Protein AF-A0A3B4Z2F3-F1 (afdb_monomer)

Sequence (96 aa):
MIFCVVVYIVGLPQCFRPLPRFSGHVAVSCCREVSKSTINVPVNECFEQRKKRFSCRVHAFIFTNGTTSWCVDPEARWLQQRLQKLEKRGICCQIL

pLDDT: mean 77.63, std 18.21, range [34.47, 95.69]

Radius of gyration: 16.23 Å; Cα contacts (8 Å, |Δi|>4): 135; chains: 1; bounding box: 57×34×31 Å

Mean predicted aligned error: 10.07 Å

Secondary structure (DSSP, 8-state):
---------------EEEPPTT------PPPSS-B-S---S--SEEEEE---SSS--S-EEEEE-SS-EEEE-TT-TTHHHHHHHHHTTT-PEEE-

Solvent-accessible surface area (backbone atoms only — not comparable to full-atom values): 6101 Å² total; per-residue (Å²): 135,88,86,76,91,74,82,85,88,75,85,84,82,88,40,68,44,77,63,64,97,77,61,93,64,74,87,77,74,73,48,84,65,63,38,68,72,86,80,88,68,80,66,67,46,38,30,36,37,57,62,37,96,90,51,43,73,40,61,29,35,36,40,21,57,88,83,57,75,45,41,29,30,80,83,23,86,63,48,66,63,49,50,54,55,34,44,76,70,73,39,44,32,23,60,98

Foldseek 3Di:
DDDDDDDPPDDDDPQADADDPDDPQDPDAADPDADLDDDPDDFDAKAWEDADPPPNNATFIWTDPSPDIHTHHPPNPCVVVVQVVCVVVVHGYYYD

Structure (mmCIF, N/CA/C/O backbone):
data_AF-A0A3B4Z2F3-F1
#
_entry.id   AF-A0A3B4Z2F3-F1
#
loop_
_atom_site.group_PDB
_atom_site.id
_atom_site.type_symbol
_atom_site.label_atom_id
_atom_site.label_alt_id
_atom_site.label_comp_id
_atom_site.label_asym_id
_atom_site.label_entity_id
_atom_site.label_seq_id
_atom_site.pdbx_PDB_ins_code
_atom_site.Cartn_x
_atom_site.Cartn_y
_atom_site.Cartn_z
_atom_site.occupancy
_atom_site.B_iso_or_equiv
_atom_site.auth_seq_id
_atom_site.auth_comp_id
_atom_site.auth_asym_id
_atom_site.auth_atom_id
_atom_site.pdbx_PDB_model_num
ATOM 1 N N . MET A 1 1 ? -46.653 -15.706 -4.463 1.00 34.47 1 MET A N 1
ATOM 2 C CA . MET A 1 1 ? -45.758 -16.603 -5.227 1.00 34.47 1 MET A CA 1
ATOM 3 C C . MET A 1 1 ? -44.653 -15.721 -5.799 1.00 34.47 1 MET A C 1
ATOM 5 O O . MET A 1 1 ? -44.888 -15.047 -6.784 1.00 34.47 1 MET A O 1
ATOM 9 N N . ILE A 1 2 ? -43.631 -15.355 -5.020 1.00 48.12 2 ILE A N 1
ATOM 10 C CA . ILE A 1 2 ? -42.441 -16.159 -4.669 1.00 48.12 2 ILE A CA 1
ATOM 11 C C . ILE A 1 2 ? -41.739 -16.653 -5.932 1.00 48.12 2 ILE A C 1
ATOM 13 O O . ILE A 1 2 ? -42.110 -17.700 -6.433 1.00 48.12 2 ILE A O 1
ATOM 17 N N . PHE A 1 3 ? -40.742 -15.890 -6.384 1.00 39.78 3 PHE A N 1
ATOM 18 C CA . PHE A 1 3 ? -39.465 -16.364 -6.933 1.00 39.78 3 PHE A CA 1
ATOM 19 C C . PHE A 1 3 ? -38.455 -15.242 -6.650 1.00 39.78 3 PHE A C 1
ATOM 21 O O . PHE A 1 3 ? -38.434 -14.212 -7.308 1.00 39.78 3 PHE A O 1
ATOM 28 N N . CYS A 1 4 ? -37.877 -15.248 -5.452 1.00 39.31 4 CYS A N 1
ATOM 29 C CA . CYS A 1 4 ? -36.549 -15.804 -5.167 1.00 39.31 4 CYS A CA 1
ATOM 30 C C . CYS A 1 4 ? -35.529 -14.670 -5.024 1.00 39.31 4 CYS A C 1
ATOM 32 O O . CYS A 1 4 ? -34.732 -14.381 -5.910 1.00 39.31 4 CYS A O 1
ATOM 34 N N . VAL A 1 5 ? -35.568 -14.052 -3.841 1.00 46.31 5 VAL A N 1
ATOM 3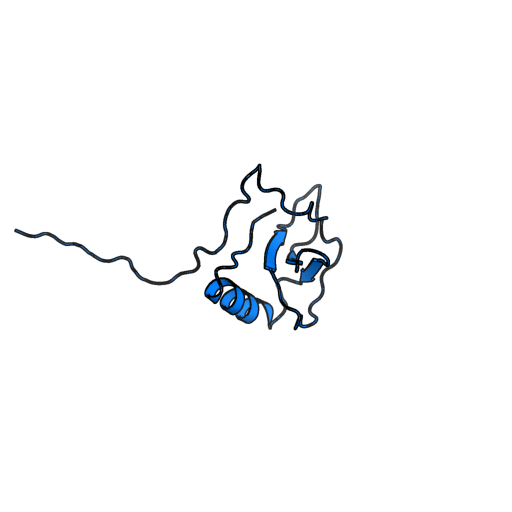5 C CA . VAL A 1 5 ? -34.426 -13.371 -3.229 1.00 46.31 5 VAL A CA 1
ATOM 36 C C . VAL A 1 5 ? -33.289 -14.393 -3.143 1.00 46.31 5 VAL A C 1
ATOM 38 O O . VAL A 1 5 ? -33.269 -15.222 -2.237 1.00 46.31 5 VAL A O 1
ATOM 41 N N . VAL A 1 6 ? -32.368 -14.372 -4.107 1.00 46.88 6 VAL A N 1
ATOM 42 C CA . VAL A 1 6 ? -31.097 -15.095 -4.002 1.00 46.88 6 VAL A CA 1
ATOM 43 C C . VAL A 1 6 ? -30.006 -14.075 -3.720 1.00 46.88 6 VAL A C 1
ATOM 45 O O . VAL A 1 6 ? -29.473 -13.397 -4.593 1.00 46.88 6 VAL A O 1
ATOM 48 N N . VAL A 1 7 ? -29.759 -13.969 -2.422 1.00 50.88 7 VAL A N 1
ATOM 49 C CA . VAL A 1 7 ? -28.545 -13.523 -1.750 1.00 50.88 7 VAL A CA 1
ATOM 50 C C . VAL A 1 7 ? -27.293 -13.824 -2.586 1.00 50.88 7 VAL A C 1
ATOM 52 O O . VAL A 1 7 ? -26.890 -14.975 -2.709 1.00 50.88 7 VAL A O 1
ATOM 55 N N . TYR A 1 8 ? -26.624 -12.779 -3.075 1.00 42.06 8 TYR A N 1
ATOM 56 C CA . TYR A 1 8 ? -25.194 -12.818 -3.399 1.00 42.06 8 TYR A CA 1
ATOM 57 C C . TYR A 1 8 ? -24.434 -11.988 -2.356 1.00 42.06 8 TYR A C 1
ATOM 59 O O . TYR A 1 8 ? -23.846 -10.952 -2.647 1.00 42.06 8 TYR A O 1
ATOM 67 N N . ILE A 1 9 ? -24.481 -12.436 -1.100 1.00 55.72 9 ILE A N 1
ATOM 68 C CA . ILE A 1 9 ? -23.560 -12.003 -0.043 1.00 55.72 9 ILE A CA 1
ATOM 69 C C . ILE A 1 9 ? -22.500 -13.110 0.067 1.00 55.72 9 ILE A C 1
ATOM 71 O O . ILE A 1 9 ? -22.557 -13.948 0.961 1.00 55.72 9 ILE A O 1
ATOM 75 N N . VAL A 1 10 ? -21.569 -13.181 -0.889 1.00 51.56 10 VAL A N 1
ATOM 76 C CA . VAL A 1 10 ? -20.431 -14.117 -0.839 1.00 51.56 10 VAL A CA 1
ATOM 77 C C . VAL A 1 10 ? -19.150 -13.373 -1.240 1.00 51.56 10 VAL A C 1
ATOM 79 O O . VAL A 1 10 ? -18.908 -13.149 -2.418 1.00 51.56 10 VAL A O 1
ATOM 82 N N . GLY A 1 11 ? -18.343 -13.001 -0.235 1.00 45.22 11 GLY A N 1
ATOM 83 C CA . GLY A 1 11 ? -16.884 -12.789 -0.329 1.00 45.22 11 GLY A CA 1
ATOM 84 C C . GLY A 1 11 ? -16.361 -11.444 -0.874 1.00 45.22 11 GLY A C 1
ATOM 85 O O . GLY A 1 11 ? -16.280 -11.251 -2.078 1.00 45.22 11 GLY A O 1
ATOM 86 N N . LEU A 1 12 ? -15.921 -10.539 0.014 1.00 52.59 12 LEU A N 1
ATOM 87 C CA . LEU A 1 12 ? -15.245 -9.249 -0.275 1.00 52.59 12 LEU A CA 1
ATOM 88 C C . LEU A 1 12 ? -13.789 -9.433 -0.816 1.00 52.59 12 LEU A C 1
ATOM 90 O O . LEU A 1 12 ? -13.244 -10.525 -0.639 1.00 52.59 12 LEU A O 1
ATOM 94 N N . PRO A 1 13 ? -13.127 -8.410 -1.426 1.00 50.22 13 PRO A N 1
ATOM 95 C CA . PRO A 1 13 ? -12.868 -7.126 -0.759 1.00 50.22 13 PRO A CA 1
ATOM 96 C C . PRO A 1 13 ? -13.080 -5.883 -1.643 1.00 50.22 13 PRO A C 1
ATOM 98 O O . PRO A 1 13 ? -12.271 -5.533 -2.499 1.00 50.22 13 PRO A O 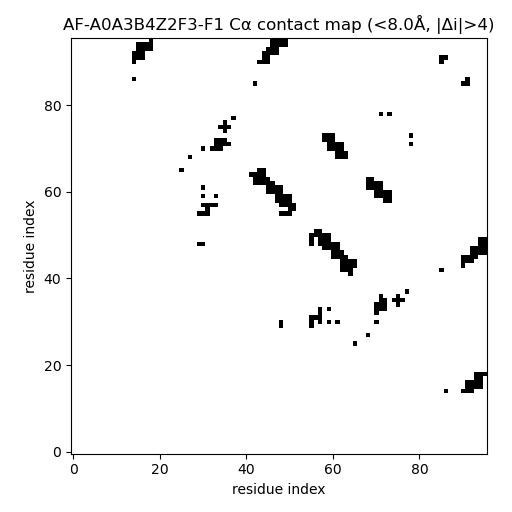1
ATOM 101 N N . GLN A 1 14 ? -14.161 -5.149 -1.384 1.00 55.06 14 GLN A N 1
ATOM 102 C CA . GLN A 1 14 ? -14.550 -3.884 -2.028 1.00 55.06 14 GLN A CA 1
ATOM 103 C C . GLN A 1 14 ? -13.722 -2.684 -1.511 1.00 55.06 14 GLN A C 1
ATOM 105 O O . GLN A 1 14 ? -14.227 -1.566 -1.428 1.00 55.06 14 GLN A O 1
ATOM 110 N N . CYS A 1 15 ? -12.468 -2.885 -1.096 1.00 66.00 15 CYS A N 1
ATOM 111 C CA . CYS A 1 15 ? -11.680 -1.842 -0.430 1.00 66.00 15 CYS A CA 1
ATOM 112 C C . CYS A 1 15 ? -10.669 -1.137 -1.345 1.00 66.00 15 CYS A C 1
ATOM 114 O O . CYS A 1 15 ? -9.684 -0.577 -0.866 1.00 66.00 15 CYS A O 1
ATOM 116 N N . PHE A 1 16 ? -10.933 -1.115 -2.654 1.00 56.53 16 PHE A N 1
ATOM 117 C CA . PHE A 1 16 ? -10.301 -0.167 -3.567 1.00 56.53 16 PHE A CA 1
ATOM 118 C C . PHE A 1 16 ? -11.314 0.905 -3.944 1.00 56.53 16 PHE A C 1
ATOM 120 O O . PHE A 1 16 ? -12.181 0.685 -4.787 1.00 56.53 16 PHE A O 1
ATOM 127 N N . ARG A 1 17 ? -11.237 2.062 -3.283 1.00 61.78 17 ARG A N 1
ATOM 128 C CA . ARG A 1 17 ? -12.103 3.199 -3.613 1.00 61.78 17 ARG A CA 1
ATOM 129 C C . ARG A 1 17 ? -11.369 4.103 -4.603 1.00 61.78 17 ARG A C 1
ATOM 131 O O . ARG A 1 17 ? -10.213 4.436 -4.350 1.00 61.78 17 ARG A O 1
ATOM 138 N N . PRO A 1 18 ? -11.987 4.527 -5.716 1.00 54.91 18 PRO A N 1
ATOM 139 C CA . PRO A 1 18 ? -11.416 5.606 -6.509 1.00 54.91 18 PRO A CA 1
ATOM 140 C C . PRO A 1 18 ? -11.297 6.858 -5.626 1.00 54.91 18 PRO A C 1
ATOM 142 O O . PRO A 1 18 ? -12.228 7.196 -4.893 1.00 54.91 18 PRO A O 1
ATOM 145 N N . LEU A 1 19 ? -10.134 7.512 -5.660 1.00 53.38 19 LEU A N 1
ATOM 146 C CA . LEU A 1 19 ? -9.875 8.752 -4.928 1.00 53.38 19 LEU A CA 1
ATOM 147 C C . LEU A 1 19 ? -10.918 9.814 -5.345 1.00 53.38 19 LEU A C 1
ATOM 149 O O . LEU A 1 19 ? -11.007 10.126 -6.538 1.00 53.38 19 LEU A O 1
ATOM 153 N N . PRO A 1 20 ? -11.714 10.392 -4.424 1.00 52.53 20 PRO A N 1
ATOM 154 C CA . PRO A 1 20 ? -12.556 11.534 -4.755 1.00 52.53 20 PRO A CA 1
ATOM 155 C C . PRO A 1 20 ? -11.650 12.692 -5.185 1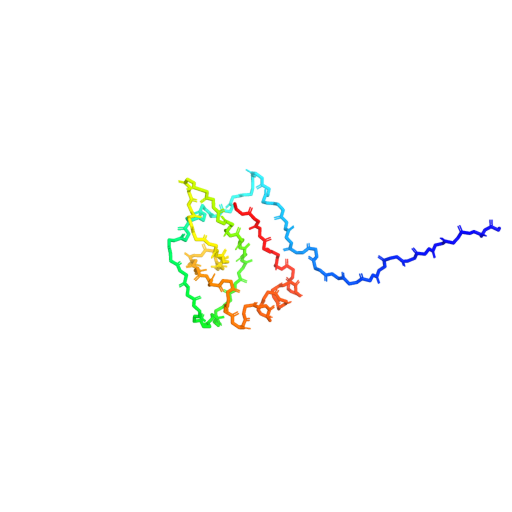.00 52.53 20 PRO A C 1
ATOM 157 O O . PRO A 1 20 ? -10.747 13.066 -4.441 1.00 52.53 20 PRO A O 1
ATOM 160 N N . ARG A 1 21 ? -11.903 13.287 -6.360 1.00 49.03 21 ARG A N 1
ATOM 161 C CA . ARG A 1 21 ? -11.087 14.372 -6.958 1.00 49.03 21 ARG A CA 1
ATOM 162 C C . ARG A 1 21 ? -10.903 15.623 -6.071 1.00 49.03 21 ARG A C 1
ATOM 164 O O . ARG A 1 21 ? -10.153 16.507 -6.458 1.00 49.03 21 ARG A O 1
ATOM 171 N N . PHE A 1 22 ? -11.587 15.708 -4.928 1.00 48.22 22 PHE A N 1
ATOM 172 C CA . PHE A 1 22 ? -11.666 16.888 -4.060 1.00 48.22 22 PHE A CA 1
ATOM 173 C C . PHE A 1 22 ? -11.591 16.586 -2.558 1.00 48.22 22 PHE A C 1
ATOM 175 O O . PHE A 1 22 ? -12.023 17.396 -1.743 1.00 48.22 22 PHE A O 1
ATOM 182 N N . SER A 1 23 ? -11.053 15.439 -2.152 1.00 44.72 23 SER A N 1
ATOM 183 C CA . SER A 1 23 ? -10.654 15.316 -0.751 1.00 44.72 23 SER A CA 1
ATOM 184 C C . SER A 1 23 ? -9.278 15.956 -0.611 1.00 44.72 23 SER A C 1
ATOM 186 O O . SER A 1 23 ? -8.390 15.649 -1.404 1.00 44.72 23 SER A O 1
ATOM 188 N N . GLY A 1 24 ? -9.106 16.856 0.360 1.00 45.34 24 GLY A N 1
ATOM 189 C CA . GLY A 1 24 ? -7.832 17.492 0.721 1.00 45.34 24 GLY A CA 1
ATOM 190 C C . GLY A 1 24 ? -6.788 16.508 1.266 1.00 45.34 24 GLY A C 1
ATOM 191 O O . GLY A 1 24 ? -6.055 16.836 2.194 1.00 45.34 24 GLY A O 1
ATOM 192 N N . HIS A 1 25 ? -6.757 15.291 0.721 1.00 51.41 25 HIS A N 1
ATOM 193 C CA . HIS A 1 25 ? -5.739 14.292 0.947 1.00 51.41 25 HIS A CA 1
ATOM 194 C C . HIS A 1 25 ? -4.392 14.881 0.549 1.00 51.41 25 HIS A C 1
ATOM 196 O O . HIS A 1 25 ? -4.233 15.473 -0.522 1.00 51.41 25 HIS A O 1
ATOM 202 N N . VAL A 1 26 ? -3.435 14.713 1.457 1.00 54.84 26 VAL A N 1
ATOM 203 C CA . VAL A 1 26 ? -2.018 15.016 1.279 1.00 54.84 26 VAL A CA 1
ATOM 204 C C . VAL A 1 26 ? -1.596 14.639 -0.139 1.00 54.84 26 VAL A C 1
ATOM 206 O O . VAL A 1 2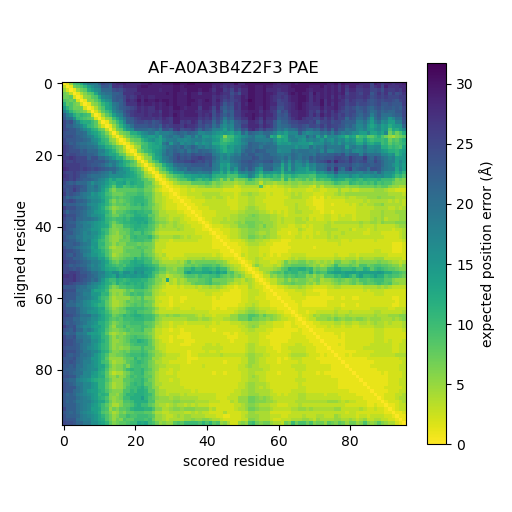6 ? -1.889 13.537 -0.595 1.00 54.84 26 VAL A O 1
ATOM 209 N N . ALA A 1 27 ? -0.920 15.546 -0.848 1.00 62.47 27 ALA A N 1
ATOM 210 C CA . ALA A 1 27 ? -0.361 15.254 -2.162 1.00 62.47 27 ALA A CA 1
ATOM 211 C C . ALA A 1 27 ? 0.672 14.121 -2.031 1.00 62.47 27 ALA A C 1
ATOM 213 O O . ALA A 1 27 ? 1.844 14.353 -1.728 1.00 62.47 27 ALA A O 1
ATOM 214 N N . VAL A 1 28 ? 0.225 12.875 -2.202 1.00 69.12 28 VAL A N 1
ATOM 215 C CA . VAL A 1 28 ? 1.080 11.699 -2.062 1.00 69.12 28 VAL A CA 1
ATOM 216 C C . VAL A 1 28 ? 2.034 11.666 -3.247 1.00 69.12 28 VAL A C 1
ATOM 218 O O . VAL A 1 28 ? 1.636 11.494 -4.398 1.00 69.12 28 VAL A O 1
ATOM 221 N N . SER A 1 29 ? 3.315 11.867 -2.954 1.00 80.50 29 SER A N 1
ATOM 222 C CA . SER A 1 29 ? 4.378 11.786 -3.952 1.00 80.50 29 SER A CA 1
ATOM 223 C C . SER A 1 29 ? 4.571 10.346 -4.412 1.00 80.50 29 SER A C 1
ATOM 225 O O . SER A 1 29 ? 4.443 9.408 -3.626 1.00 80.50 29 SER A O 1
ATOM 227 N N . CYS A 1 30 ? 4.928 10.166 -5.682 1.00 85.88 30 CYS A N 1
ATOM 228 C CA . CYS A 1 30 ? 5.161 8.829 -6.199 1.00 85.88 30 CYS A CA 1
ATOM 229 C C . CYS A 1 30 ? 6.360 8.149 -5.542 1.00 85.88 30 CYS A C 1
ATOM 231 O O . CYS A 1 30 ? 7.452 8.717 -5.454 1.00 85.88 30 CYS A O 1
ATOM 233 N N . CYS A 1 31 ? 6.171 6.884 -5.187 1.00 90.50 31 CYS A N 1
ATOM 234 C CA . CYS A 1 31 ? 7.247 5.992 -4.804 1.00 90.50 31 CYS A CA 1
ATOM 235 C C . CYS A 1 31 ? 8.192 5.807 -5.989 1.00 90.50 31 CYS A C 1
ATOM 237 O O . CYS A 1 31 ? 7.755 5.505 -7.104 1.00 90.50 31 CYS A O 1
ATOM 239 N N . ARG A 1 32 ? 9.487 6.007 -5.741 1.00 89.38 32 ARG A N 1
ATOM 240 C CA . ARG A 1 32 ? 10.573 5.681 -6.680 1.00 89.38 32 ARG A CA 1
ATOM 241 C C . ARG A 1 32 ? 11.189 4.321 -6.371 1.00 89.38 32 ARG A C 1
ATOM 243 O O . ARG A 1 32 ? 11.640 3.640 -7.283 1.00 89.38 32 ARG A O 1
ATOM 250 N N . GLU A 1 33 ? 11.138 3.935 -5.103 1.00 90.44 33 GLU A N 1
ATOM 251 C CA . GLU A 1 33 ? 11.651 2.687 -4.554 1.00 90.44 33 GLU A CA 1
ATOM 252 C C . GLU A 1 33 ? 10.610 2.099 -3.598 1.00 90.44 33 GLU A C 1
ATOM 254 O O . GLU A 1 33 ? 9.717 2.808 -3.121 1.00 90.44 33 GLU A O 1
ATOM 259 N N . VAL A 1 34 ? 10.706 0.797 -3.345 1.00 93.31 34 VAL A N 1
ATOM 260 C CA . VAL A 1 34 ? 9.781 0.049 -2.490 1.00 93.31 34 VAL A CA 1
ATOM 261 C C . VAL A 1 34 ? 10.547 -0.741 -1.441 1.00 93.31 34 VAL A C 1
ATOM 263 O O . VAL A 1 34 ? 11.681 -1.157 -1.668 1.00 93.31 34 VAL A O 1
ATOM 266 N N . SER A 1 35 ? 9.9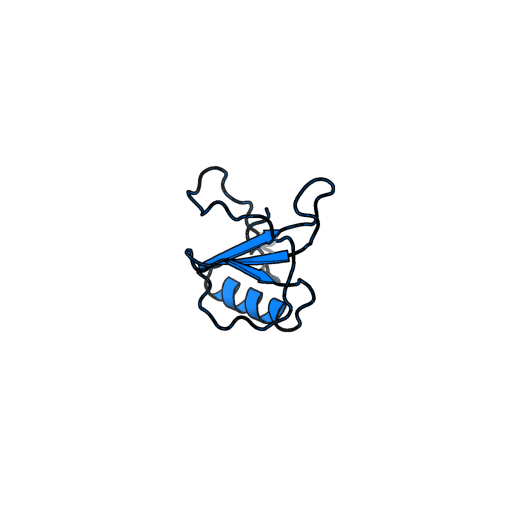24 -0.954 -0.284 1.00 93.88 35 SER A N 1
ATOM 267 C CA . SER A 1 35 ? 10.499 -1.737 0.805 1.00 93.88 35 SER A CA 1
ATOM 268 C C . SER A 1 35 ? 9.638 -2.952 1.134 1.00 93.88 35 SER A C 1
ATOM 270 O O . SER A 1 35 ? 8.413 -2.864 1.216 1.00 93.88 35 SER A O 1
ATOM 272 N N . LYS A 1 36 ? 10.296 -4.090 1.382 1.00 95.69 36 LYS A N 1
ATOM 273 C CA . LYS A 1 36 ? 9.668 -5.307 1.926 1.00 95.69 36 LYS A CA 1
ATOM 274 C C . LYS A 1 36 ? 9.647 -5.318 3.461 1.00 95.69 36 LYS A C 1
ATOM 276 O O . LYS A 1 36 ? 9.061 -6.229 4.049 1.00 95.69 36 LYS A O 1
ATOM 281 N N . SER A 1 37 ? 10.256 -4.324 4.114 1.00 93.75 37 SER A N 1
ATOM 282 C CA . SER A 1 37 ? 10.335 -4.226 5.574 1.00 93.75 37 SER A CA 1
ATOM 283 C C . SER A 1 37 ? 8.958 -4.050 6.205 1.00 93.75 37 SER A C 1
ATOM 285 O O . SER A 1 37 ? 8.131 -3.284 5.718 1.00 93.75 37 SER A O 1
ATOM 287 N N . THR A 1 38 ? 8.719 -4.749 7.312 1.00 91.44 38 THR A N 1
ATOM 288 C CA . THR A 1 38 ? 7.443 -4.690 8.029 1.00 91.44 38 THR A CA 1
ATOM 289 C C . THR A 1 38 ? 7.187 -3.305 8.612 1.00 91.44 38 THR A C 1
ATOM 291 O O . THR A 1 38 ? 8.040 -2.738 9.293 1.00 91.44 38 THR A O 1
ATOM 294 N N . ILE A 1 39 ? 5.971 -2.795 8.411 1.00 90.56 39 ILE A N 1
ATOM 295 C CA . ILE A 1 39 ? 5.523 -1.518 8.968 1.00 90.56 39 ILE A CA 1
ATOM 296 C C . ILE A 1 39 ? 4.572 -1.770 10.141 1.00 90.56 39 ILE A C 1
ATOM 298 O O . ILE A 1 39 ? 3.432 -2.208 9.963 1.00 90.56 39 ILE A O 1
ATOM 302 N N . ASN A 1 40 ? 5.035 -1.441 11.348 1.00 87.94 40 ASN A N 1
ATOM 303 C CA . ASN A 1 40 ? 4.285 -1.631 12.596 1.00 87.94 40 ASN A CA 1
ATOM 304 C C . ASN A 1 40 ? 3.661 -0.343 13.159 1.00 87.94 40 ASN A C 1
ATOM 306 O O . ASN A 1 40 ? 3.109 -0.356 14.255 1.00 87.94 40 ASN A O 1
ATOM 310 N N . VAL A 1 41 ? 3.698 0.758 12.410 1.00 89.38 41 VAL A N 1
ATOM 311 C CA . VAL A 1 41 ? 3.105 2.046 12.814 1.00 89.38 41 VAL A CA 1
ATOM 312 C C . VAL A 1 41 ? 1.600 2.094 12.505 1.00 89.38 41 VAL A C 1
ATOM 314 O O . VAL A 1 41 ? 1.126 1.318 11.665 1.00 89.38 41 VAL A O 1
ATOM 317 N N . PRO A 1 42 ? 0.806 2.953 13.169 1.00 90.44 42 PRO A N 1
ATOM 318 C CA . PRO A 1 42 ? -0.574 3.207 12.763 1.00 90.44 42 PRO A CA 1
ATOM 319 C C . PRO A 1 42 ? -0.621 3.819 11.356 1.00 90.44 42 PRO A C 1
ATOM 321 O O . PRO A 1 42 ? 0.201 4.659 11.004 1.00 90.44 42 PRO A O 1
ATOM 324 N N . VAL A 1 43 ? -1.582 3.367 10.553 1.00 91.00 43 VAL A N 1
ATOM 325 C CA . VAL A 1 43 ? -1.821 3.837 9.183 1.00 91.00 43 VAL A CA 1
ATOM 326 C C . VAL A 1 43 ? -3.233 4.392 9.156 1.00 91.00 43 VAL A C 1
ATOM 328 O O . VAL A 1 43 ? -4.148 3.693 9.590 1.00 91.00 43 VAL A O 1
ATOM 331 N N . ASN A 1 44 ? -3.379 5.620 8.671 1.00 88.56 44 ASN A N 1
ATOM 332 C CA . ASN A 1 44 ? -4.658 6.315 8.552 1.00 88.56 44 ASN A CA 1
ATOM 333 C C . ASN A 1 44 ? -5.211 6.188 7.133 1.00 88.56 44 ASN A C 1
ATOM 335 O O . ASN A 1 44 ? -6.418 6.063 6.951 1.00 88.56 44 ASN A O 1
ATOM 339 N N . GLU A 1 45 ? -4.325 6.172 6.135 1.00 88.56 45 GLU A N 1
ATOM 340 C CA . GLU A 1 45 ? -4.708 6.119 4.728 1.00 88.56 45 GLU A CA 1
ATOM 341 C C . GLU A 1 45 ? -3.794 5.165 3.962 1.00 88.56 45 GLU A C 1
ATOM 343 O O . GLU A 1 45 ? -2.625 4.955 4.308 1.00 88.56 45 GLU A O 1
ATOM 348 N N . CYS A 1 46 ? -4.351 4.575 2.911 1.00 89.69 46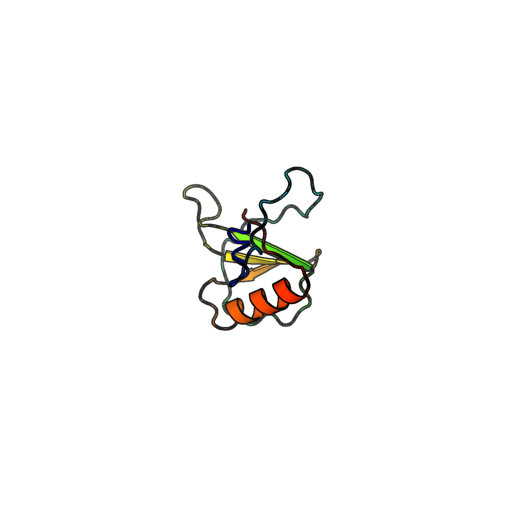 CYS A N 1
ATOM 349 C CA . CYS A 1 46 ? -3.652 3.657 2.033 1.00 89.69 46 CYS A CA 1
ATOM 350 C C . CYS A 1 46 ? -3.869 4.065 0.578 1.00 89.69 46 CYS A C 1
ATOM 352 O O . CYS A 1 46 ? -4.980 4.421 0.191 1.00 89.69 46 CYS A O 1
ATOM 354 N N . PHE A 1 47 ? -2.832 3.926 -0.240 1.00 89.38 47 PHE A N 1
ATOM 355 C CA . PHE A 1 47 ? -2.899 4.141 -1.676 1.00 89.38 47 PHE A CA 1
ATOM 356 C C . PHE A 1 47 ? -2.241 2.990 -2.436 1.00 89.38 47 PHE A C 1
ATOM 358 O O . PHE A 1 47 ? -1.253 2.422 -1.982 1.00 89.38 47 PHE A O 1
ATOM 365 N N . GLU A 1 48 ? -2.766 2.652 -3.607 1.00 90.88 48 GLU A N 1
ATOM 366 C CA . GLU A 1 48 ? -2.115 1.766 -4.566 1.00 90.88 48 GLU A CA 1
ATOM 367 C C . GLU A 1 48 ? -1.552 2.613 -5.709 1.00 90.88 48 GLU A C 1
ATOM 369 O O . GLU A 1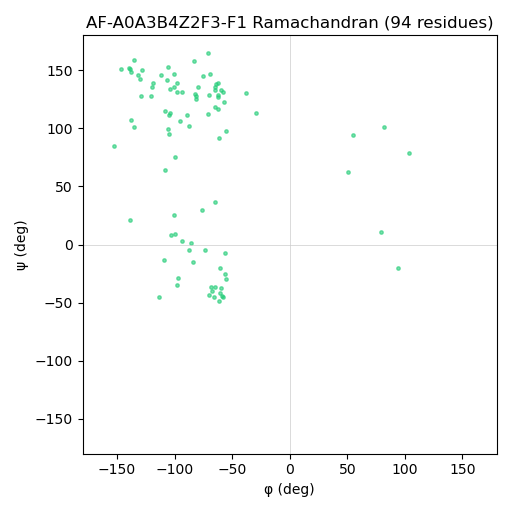 48 ? -2.294 3.176 -6.514 1.00 90.88 48 GLU A O 1
ATOM 374 N N . GLN A 1 49 ? -0.229 2.668 -5.815 1.00 89.38 49 GLN A N 1
ATOM 375 C CA . GLN A 1 49 ? 0.457 3.227 -6.968 1.00 89.38 49 GLN A CA 1
ATOM 376 C C . GLN A 1 49 ? 0.642 2.138 -8.016 1.00 89.38 49 GLN A C 1
ATOM 378 O O . GLN A 1 49 ? 1.562 1.325 -7.923 1.00 89.38 49 GLN A O 1
ATOM 383 N N . ARG A 1 50 ? -0.185 2.147 -9.059 1.00 87.62 50 ARG A N 1
ATOM 384 C CA . ARG A 1 50 ? 0.010 1.253 -10.204 1.00 87.62 50 ARG A CA 1
ATOM 385 C C . ARG A 1 50 ? 1.155 1.746 -11.078 1.00 87.62 50 ARG A C 1
ATOM 387 O O . ARG A 1 50 ? 1.335 2.946 -11.277 1.00 87.62 50 ARG A O 1
ATOM 394 N N . LYS A 1 51 ? 1.901 0.805 -11.655 1.00 83.62 51 LYS A N 1
ATOM 395 C CA . LYS A 1 51 ? 2.993 1.114 -12.579 1.00 83.62 51 LYS A CA 1
ATOM 396 C C . LYS A 1 51 ? 2.450 1.840 -13.813 1.00 83.62 51 LYS A C 1
ATOM 398 O O . LYS A 1 51 ? 1.694 1.256 -14.589 1.00 83.62 51 LYS A O 1
ATOM 403 N N . LYS A 1 52 ? 2.869 3.089 -14.030 1.00 81.44 52 LYS A N 1
ATOM 404 C CA . LYS A 1 52 ? 2.577 3.843 -15.263 1.00 81.44 52 LYS A CA 1
ATOM 405 C C . LYS A 1 52 ? 3.842 3.931 -16.127 1.00 81.44 52 LYS A C 1
ATOM 407 O O . LYS A 1 52 ? 4.968 3.842 -15.638 1.00 81.44 52 LYS A O 1
ATOM 412 N N . ARG A 1 53 ? 3.669 4.055 -17.451 1.00 70.25 53 ARG A N 1
ATOM 413 C CA . ARG A 1 53 ? 4.798 4.065 -18.411 1.00 70.25 53 ARG A CA 1
ATOM 414 C C . ARG A 1 53 ? 5.676 5.316 -18.277 1.00 70.25 53 ARG A C 1
ATOM 416 O O . ARG A 1 53 ? 6.897 5.214 -18.353 1.00 70.25 53 ARG A O 1
ATOM 423 N N . PHE A 1 54 ? 5.063 6.479 -18.054 1.00 70.62 54 PHE A N 1
ATOM 424 C CA . PHE A 1 54 ? 5.747 7.781 -18.098 1.00 70.62 54 PHE A CA 1
ATOM 425 C C . PHE A 1 54 ? 5.913 8.457 -16.731 1.00 70.62 54 PHE A C 1
ATOM 427 O O . PHE A 1 54 ? 6.718 9.371 -16.594 1.00 70.62 54 PHE A O 1
ATOM 434 N N . SER A 1 55 ? 5.219 7.976 -15.704 1.00 76.31 55 SER A N 1
ATOM 435 C CA . SER A 1 55 ? 5.298 8.464 -14.326 1.00 76.31 55 SER A CA 1
ATOM 436 C C . SER A 1 55 ? 5.266 7.270 -13.371 1.00 76.31 55 SER A C 1
ATOM 438 O O . SER A 1 55 ? 4.736 6.229 -13.732 1.00 76.31 55 SER A O 1
ATOM 440 N N . CYS A 1 56 ? 5.865 7.379 -12.180 1.00 82.25 56 CYS A N 1
ATOM 441 C CA . CYS A 1 56 ? 5.659 6.416 -11.082 1.00 82.25 56 CYS A CA 1
ATOM 442 C C . CYS A 1 56 ? 5.861 4.949 -11.532 1.00 82.25 56 CYS A C 1
ATOM 444 O O . CYS A 1 56 ? 4.941 4.131 -11.575 1.00 82.25 56 CYS A O 1
ATOM 4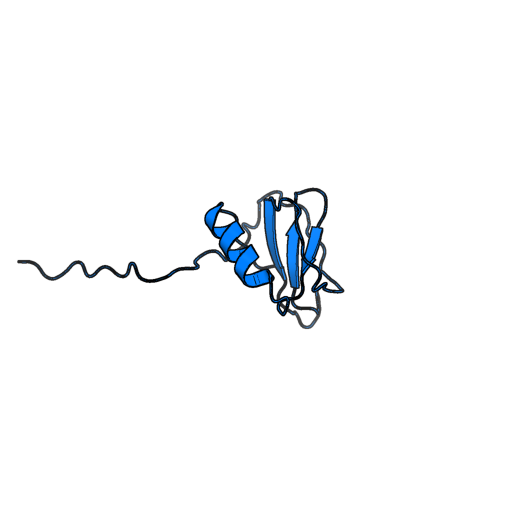46 N N . ARG A 1 57 ? 7.093 4.652 -11.973 1.00 85.56 57 ARG A N 1
ATOM 447 C CA . ARG A 1 57 ? 7.456 3.430 -12.720 1.00 85.56 57 ARG A CA 1
ATOM 448 C C . ARG A 1 57 ? 7.502 2.151 -11.879 1.00 85.56 57 ARG A C 1
ATOM 450 O O . ARG A 1 57 ? 7.726 1.074 -12.434 1.00 85.56 57 ARG A O 1
ATOM 457 N N . VAL A 1 58 ? 7.308 2.259 -10.570 1.00 90.12 58 VAL A N 1
ATOM 458 C CA . VAL A 1 58 ? 7.246 1.120 -9.649 1.00 90.12 58 VAL A CA 1
ATOM 459 C C . VAL A 1 58 ? 5.804 0.899 -9.210 1.00 90.12 58 VAL A C 1
ATOM 461 O O . VAL A 1 58 ? 5.059 1.858 -9.010 1.00 90.12 58 VAL A O 1
ATOM 464 N N . HIS A 1 59 ? 5.407 -0.366 -9.085 1.00 93.00 59 HIS A N 1
ATOM 465 C CA . HIS A 1 59 ? 4.157 -0.726 -8.420 1.00 93.00 59 HIS A CA 1
ATOM 466 C C . HIS A 1 59 ? 4.418 -0.720 -6.918 1.00 93.00 59 HIS A C 1
ATOM 468 O O . HIS A 1 59 ? 5.368 -1.358 -6.471 1.00 93.00 59 HIS A O 1
ATOM 474 N N . ALA A 1 60 ? 3.627 0.033 -6.161 1.00 93.56 60 ALA A N 1
ATOM 475 C CA . ALA A 1 60 ? 3.813 0.181 -4.725 1.00 93.56 60 ALA A CA 1
ATOM 476 C C . ALA A 1 60 ? 2.474 0.348 -4.009 1.00 93.56 60 ALA A C 1
ATOM 478 O O . ALA A 1 60 ? 1.535 0.924 -4.557 1.00 93.56 60 ALA A O 1
ATOM 479 N N . PHE A 1 61 ? 2.421 -0.083 -2.755 1.00 92.94 61 PHE A N 1
ATOM 480 C CA . PHE A 1 61 ? 1.397 0.355 -1.813 1.00 92.94 61 PHE A CA 1
ATOM 481 C C . PHE A 1 61 ? 1.968 1.474 -0.952 1.00 92.94 61 PHE A C 1
ATOM 483 O O . PHE A 1 61 ? 3.065 1.345 -0.421 1.00 92.94 61 PHE A O 1
ATOM 490 N N . ILE A 1 62 ? 1.241 2.574 -0.813 1.00 93.00 62 ILE A N 1
ATOM 491 C CA . ILE A 1 62 ? 1.659 3.721 -0.014 1.00 93.00 62 ILE A CA 1
ATOM 492 C C . ILE A 1 62 ? 0.804 3.755 1.237 1.00 93.00 62 ILE A C 1
ATOM 494 O O . ILE A 1 62 ? -0.406 3.956 1.170 1.00 93.00 62 ILE A O 1
ATOM 498 N N . PHE A 1 63 ? 1.430 3.552 2.386 1.00 93.56 63 PHE A N 1
ATOM 499 C CA . PHE A 1 63 ? 0.780 3.751 3.673 1.00 93.56 63 PHE A CA 1
ATOM 500 C C . PHE A 1 63 ? 1.155 5.116 4.212 1.00 93.56 63 PHE A C 1
ATOM 502 O O . PHE A 1 63 ? 2.315 5.502 4.124 1.00 93.56 63 PHE A O 1
ATOM 509 N N . THR A 1 64 ? 0.202 5.831 4.799 1.00 90.25 64 THR A N 1
ATOM 510 C CA . THR A 1 64 ? 0.480 7.107 5.459 1.00 90.25 64 THR A CA 1
ATOM 511 C C . THR A 1 64 ? -0.275 7.221 6.772 1.00 90.25 64 THR A C 1
ATOM 513 O O . THR A 1 64 ? -1.366 6.671 6.948 1.00 90.25 64 THR A O 1
ATOM 516 N N . ASN A 1 65 ? 0.324 7.931 7.721 1.00 89.81 65 ASN A N 1
ATOM 517 C CA . ASN A 1 65 ? -0.339 8.370 8.947 1.00 89.81 65 ASN A CA 1
ATOM 518 C C . ASN A 1 65 ? -0.788 9.845 8.871 1.00 89.81 65 ASN A C 1
ATOM 520 O O . ASN A 1 65 ? -1.187 10.408 9.884 1.00 89.81 65 ASN A O 1
ATOM 524 N N . GLY A 1 66 ? -0.708 10.467 7.690 1.00 82.94 66 GLY A N 1
ATOM 525 C CA . GLY A 1 66 ? -0.983 11.888 7.450 1.00 82.94 66 GLY A CA 1
ATOM 526 C C . GLY A 1 66 ? 0.264 12.778 7.496 1.00 82.94 66 GLY A C 1
ATOM 527 O O . GLY A 1 66 ? 0.261 13.857 6.914 1.00 82.94 66 GLY A O 1
ATOM 528 N N . THR A 1 67 ? 1.351 12.323 8.125 1.00 83.94 67 THR A N 1
ATOM 529 C CA . THR A 1 67 ? 2.622 13.067 8.222 1.00 83.94 67 THR A CA 1
ATOM 530 C C . THR A 1 67 ? 3.740 12.376 7.452 1.00 83.94 67 THR A C 1
ATOM 532 O O . THR A 1 67 ? 4.478 13.011 6.704 1.00 83.94 67 THR A O 1
ATOM 535 N N . THR A 1 68 ? 3.844 11.059 7.606 1.00 87.88 68 THR A N 1
ATOM 536 C CA . THR A 1 68 ? 4.880 10.229 7.000 1.00 87.88 68 THR A CA 1
ATOM 537 C C . THR A 1 68 ? 4.230 9.200 6.097 1.00 87.88 68 THR A C 1
ATOM 539 O O . THR A 1 68 ? 3.242 8.569 6.472 1.00 87.88 68 THR A O 1
ATOM 542 N N . SER A 1 69 ? 4.811 9.025 4.912 1.00 90.62 69 SER A N 1
ATOM 543 C CA . SER A 1 69 ? 4.402 8.016 3.939 1.00 90.62 69 SER A CA 1
ATOM 544 C C . SER A 1 69 ? 5.470 6.938 3.789 1.00 90.62 69 SER A C 1
ATOM 546 O O . SER A 1 69 ? 6.665 7.225 3.843 1.00 90.62 69 SER A O 1
ATOM 548 N N . TRP A 1 70 ? 5.038 5.702 3.560 1.00 93.25 70 TRP A N 1
ATOM 549 C CA . TRP A 1 70 ? 5.901 4.543 3.373 1.00 93.25 70 TRP A CA 1
ATOM 550 C C . TRP A 1 70 ? 5.526 3.783 2.106 1.00 93.25 70 TRP A C 1
ATOM 552 O O . TRP A 1 70 ? 4.372 3.395 1.929 1.00 93.25 70 TRP A O 1
ATOM 562 N N . CYS A 1 71 ? 6.527 3.535 1.264 1.00 94.06 71 CYS A N 1
ATOM 563 C CA . CYS A 1 71 ? 6.408 2.773 0.027 1.00 94.06 71 CYS A CA 1
ATOM 564 C C . CYS A 1 71 ? 6.655 1.285 0.286 1.00 94.06 71 CYS A C 1
ATOM 566 O O . CYS A 1 71 ? 7.777 0.871 0.587 1.00 94.06 71 CYS A O 1
ATOM 568 N N . VAL A 1 72 ? 5.608 0.483 0.154 1.00 94.88 72 VAL A N 1
ATOM 569 C CA . VAL A 1 72 ? 5.615 -0.958 0.394 1.00 94.88 72 VAL A CA 1
ATOM 570 C C . VAL A 1 72 ? 5.626 -1.708 -0.925 1.00 94.88 72 VAL A C 1
ATOM 572 O O . VAL A 1 72 ? 4.860 -1.412 -1.844 1.00 94.88 72 VAL A O 1
ATOM 575 N N . ASP A 1 73 ? 6.499 -2.701 -0.990 1.00 95.12 73 ASP A N 1
ATOM 576 C CA . ASP A 1 73 ? 6.601 -3.618 -2.112 1.00 95.12 73 ASP A CA 1
ATOM 577 C C . ASP A 1 73 ? 5.371 -4.553 -2.154 1.00 95.12 73 ASP A C 1
ATOM 579 O O . ASP A 1 73 ? 5.048 -5.171 -1.132 1.00 95.12 73 ASP A O 1
ATOM 583 N N . PRO A 1 74 ? 4.681 -4.686 -3.303 1.00 93.69 74 PRO A N 1
ATOM 584 C CA . PRO A 1 74 ? 3.544 -5.596 -3.462 1.00 93.69 74 PRO A CA 1
ATOM 585 C C . PRO A 1 74 ? 3.854 -7.063 -3.122 1.00 93.69 74 PRO A C 1
ATOM 587 O O . PRO A 1 74 ? 2.957 -7.808 -2.737 1.00 93.69 74 PRO A O 1
ATOM 590 N N . GLU A 1 75 ? 5.114 -7.487 -3.234 1.00 94.56 75 GLU A N 1
ATOM 591 C CA . GLU A 1 75 ? 5.573 -8.849 -2.947 1.00 94.56 75 GLU A CA 1
ATOM 592 C C . GLU A 1 75 ? 5.906 -9.077 -1.462 1.00 94.56 75 GLU A C 1
ATOM 594 O O . GLU A 1 75 ? 6.358 -10.159 -1.068 1.00 94.56 75 GLU A O 1
ATOM 599 N N . ALA A 1 76 ? 5.730 -8.070 -0.604 1.00 95.56 76 ALA A N 1
ATOM 600 C CA . ALA A 1 76 ? 5.966 -8.219 0.823 1.00 95.56 76 ALA A CA 1
ATOM 601 C C . ALA A 1 76 ? 4.965 -9.215 1.440 1.00 95.56 76 ALA A C 1
ATOM 603 O O . ALA A 1 76 ? 3.759 -8.980 1.475 1.00 95.56 76 ALA A O 1
ATOM 604 N N . ARG A 1 77 ? 5.467 -10.321 2.008 1.00 95.38 77 ARG A N 1
ATOM 605 C CA . ARG A 1 77 ? 4.634 -11.424 2.542 1.00 95.38 77 ARG A CA 1
ATOM 606 C C . ARG A 1 77 ? 3.604 -10.980 3.592 1.00 95.38 77 ARG A C 1
ATOM 608 O O . ARG A 1 77 ? 2.549 -11.591 3.723 1.00 95.38 77 ARG A O 1
ATOM 615 N N . TRP A 1 78 ? 3.908 -9.924 4.346 1.00 94.06 78 TRP A N 1
ATOM 616 C CA . TRP A 1 78 ? 3.048 -9.385 5.405 1.00 94.06 78 TRP A CA 1
ATOM 617 C C . TRP A 1 78 ? 1.968 -8.420 4.886 1.00 94.06 78 TRP A C 1
ATOM 619 O O . TRP A 1 78 ? 1.013 -8.125 5.612 1.00 94.06 78 TRP A O 1
ATOM 629 N N . LEU A 1 79 ? 2.095 -7.928 3.649 1.00 93.50 79 LEU A N 1
ATOM 630 C CA . LEU A 1 79 ? 1.246 -6.871 3.104 1.00 93.50 79 LEU A CA 1
ATOM 631 C C . LEU A 1 79 ? -0.219 -7.295 3.060 1.00 93.50 79 LEU A C 1
ATOM 633 O O . LEU A 1 79 ? -1.077 -6.577 3.562 1.00 93.50 79 LEU A O 1
ATOM 637 N N . GLN A 1 80 ? -0.515 -8.484 2.539 1.00 90.81 80 GLN A N 1
ATOM 638 C CA . GLN A 1 80 ? -1.897 -8.943 2.387 1.00 90.81 80 GLN A CA 1
ATOM 639 C C . GLN A 1 80 ? -2.629 -9.042 3.733 1.00 90.81 80 GLN A C 1
ATOM 641 O O . GLN A 1 80 ? -3.763 -8.584 3.869 1.00 90.81 80 GLN A O 1
ATOM 646 N N . GLN A 1 81 ? -1.952 -9.551 4.766 1.00 91.94 81 GLN A N 1
ATOM 647 C CA . GLN A 1 81 ? -2.497 -9.576 6.125 1.00 91.94 81 GLN A CA 1
ATOM 648 C C . GLN A 1 81 ? -2.691 -8.164 6.690 1.00 91.94 81 GLN A C 1
ATOM 650 O O . GLN A 1 81 ? -3.654 -7.908 7.417 1.00 91.94 81 GLN A O 1
ATOM 655 N N . ARG A 1 82 ? -1.785 -7.230 6.376 1.00 92.00 82 ARG A N 1
ATOM 656 C CA . ARG A 1 82 ? -1.922 -5.833 6.792 1.00 92.00 82 ARG A CA 1
ATOM 657 C C . ARG A 1 82 ? -3.116 -5.162 6.120 1.00 92.00 82 ARG A C 1
ATOM 659 O O . ARG A 1 82 ? -3.878 -4.509 6.825 1.00 92.00 82 ARG A O 1
ATOM 666 N N . LEU A 1 83 ? -3.303 -5.350 4.816 1.00 90.62 83 LEU A N 1
ATOM 667 C CA . LEU A 1 83 ? -4.433 -4.799 4.067 1.00 90.62 83 LEU A CA 1
ATOM 668 C C . LEU A 1 83 ? -5.766 -5.277 4.652 1.00 90.62 83 LEU A C 1
ATOM 670 O O . LEU A 1 83 ? -6.621 -4.452 4.956 1.00 90.62 83 LEU A O 1
ATOM 674 N N . GLN A 1 84 ? -5.894 -6.572 4.957 1.00 90.25 84 GLN A N 1
ATOM 675 C CA . GLN A 1 84 ? -7.087 -7.115 5.623 1.00 90.25 84 GLN A CA 1
ATOM 676 C C . GLN A 1 84 ? -7.345 -6.480 7.000 1.00 90.25 84 GLN A C 1
ATOM 678 O O . GLN A 1 84 ? -8.490 -6.251 7.387 1.00 90.25 84 GLN A O 1
ATOM 683 N N . LYS A 1 85 ? -6.290 -6.189 7.775 1.00 90.31 85 LYS A N 1
ATOM 684 C CA . LYS A 1 85 ? -6.426 -5.499 9.069 1.00 90.31 85 LYS A CA 1
ATOM 685 C C . LYS A 1 85 ? -6.876 -4.046 8.905 1.00 90.31 85 LYS A C 1
ATOM 687 O O . LYS A 1 85 ? -7.622 -3.566 9.753 1.00 90.31 85 LYS A O 1
ATOM 692 N N . LEU A 1 86 ? -6.417 -3.356 7.862 1.00 89.62 86 LEU A N 1
ATOM 693 C CA . LEU A 1 86 ? -6.830 -1.984 7.550 1.00 89.62 86 LEU A CA 1
ATOM 694 C C . LEU A 1 86 ? -8.282 -1.939 7.065 1.00 89.62 86 LEU A C 1
ATOM 696 O O . LEU A 1 86 ? -9.067 -1.143 7.571 1.00 89.62 86 LEU A O 1
ATOM 700 N N . GLU A 1 87 ? -8.671 -2.873 6.202 1.00 86.56 87 GLU A N 1
ATOM 701 C CA . GLU A 1 87 ? -10.043 -3.023 5.713 1.00 86.56 87 GLU A CA 1
ATOM 702 C C . GLU A 1 87 ? -11.038 -3.258 6.856 1.00 86.56 87 GLU A C 1
ATOM 704 O O . GLU A 1 87 ? -12.061 -2.581 6.935 1.00 86.56 87 GLU A O 1
ATOM 709 N N . LYS A 1 88 ? -10.703 -4.125 7.822 1.00 85.94 88 LYS A N 1
ATOM 710 C CA . LYS A 1 88 ? -11.517 -4.327 9.037 1.00 85.94 88 LYS A CA 1
ATOM 711 C C . LYS A 1 88 ? -11.677 -3.065 9.892 1.00 85.94 88 LYS A C 1
ATOM 713 O O . LYS A 1 88 ? -12.590 -3.002 10.707 1.00 85.94 88 LYS A O 1
ATOM 718 N N . ARG A 1 89 ? -10.792 -2.076 9.733 1.00 83.88 89 ARG A N 1
ATOM 719 C CA . ARG A 1 89 ? -10.865 -0.762 10.393 1.00 83.88 89 ARG A CA 1
ATOM 720 C C . ARG A 1 89 ? -11.572 0.294 9.536 1.00 83.88 89 ARG A C 1
ATOM 722 O O . ARG A 1 89 ? -11.628 1.447 9.943 1.00 83.88 89 ARG A O 1
ATOM 729 N N . GLY A 1 90 ? -12.082 -0.075 8.360 1.00 83.06 90 GLY A N 1
ATOM 730 C CA . GLY A 1 90 ? -12.701 0.850 7.409 1.00 83.06 90 GLY A CA 1
ATOM 731 C C . GLY A 1 90 ? -11.702 1.655 6.570 1.00 83.06 90 GLY A C 1
ATOM 732 O O . GLY A 1 90 ? -12.108 2.590 5.884 1.00 83.06 90 GLY A O 1
ATOM 733 N N . ILE A 1 91 ? -10.412 1.304 6.602 1.00 84.25 91 ILE A N 1
ATOM 734 C CA . ILE A 1 91 ? -9.361 1.968 5.825 1.00 84.25 91 ILE A CA 1
ATOM 735 C C . ILE A 1 91 ? -9.149 1.178 4.535 1.00 84.25 91 ILE A C 1
ATOM 737 O O . ILE A 1 91 ? -8.569 0.092 4.537 1.00 84.25 91 ILE A O 1
ATOM 741 N N . CYS A 1 92 ? -9.629 1.743 3.433 1.00 85.19 92 CYS A N 1
ATOM 742 C CA . CYS A 1 92 ? -9.512 1.181 2.092 1.00 85.19 92 CYS A CA 1
ATOM 743 C C . CYS A 1 92 ? -8.384 1.869 1.312 1.00 85.19 92 CYS A C 1
ATOM 745 O O . CYS A 1 92 ? -8.160 3.068 1.473 1.00 85.19 92 CYS A O 1
ATOM 747 N N . CYS A 1 93 ? -7.705 1.129 0.436 1.00 85.62 93 CYS A N 1
ATOM 748 C CA . CYS A 1 93 ? -6.650 1.688 -0.402 1.00 85.62 93 CYS A CA 1
ATOM 749 C C . CYS A 1 93 ? -7.235 2.433 -1.606 1.00 85.62 93 CYS A C 1
ATOM 751 O O . CYS A 1 93 ? -8.136 1.932 -2.274 1.00 85.62 93 CYS A O 1
ATOM 753 N N . GLN A 1 94 ? -6.724 3.621 -1.916 1.00 84.56 94 GLN A N 1
ATOM 754 C CA . GLN A 1 94 ? -7.147 4.401 -3.080 1.00 84.56 94 GLN A CA 1
ATOM 755 C C . GLN A 1 94 ? -6.156 4.254 -4.236 1.00 84.56 94 GLN A C 1
ATOM 757 O O . GLN A 1 94 ? -4.949 4.308 -4.034 1.00 84.56 94 GLN A O 1
ATOM 762 N N . ILE A 1 95 ? -6.644 4.063 -5.459 1.00 82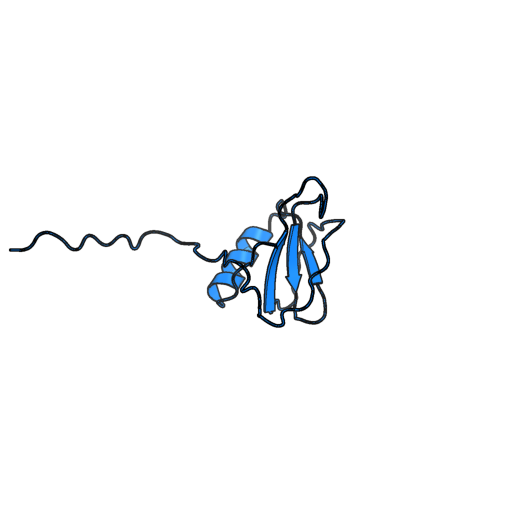.44 95 ILE A N 1
ATOM 763 C CA . ILE A 1 95 ? -5.770 3.885 -6.631 1.00 82.44 95 ILE A CA 1
ATOM 764 C C . ILE A 1 95 ? -5.290 5.259 -7.127 1.00 82.44 95 ILE A C 1
ATOM 766 O O . ILE A 1 95 ? -6.125 6.130 -7.383 1.00 82.44 95 ILE A O 1
ATOM 770 N N . LEU A 1 96 ? -3.967 5.425 -7.283 1.00 72.75 96 LEU A N 1
ATOM 771 C CA . LEU A 1 96 ? -3.298 6.642 -7.778 1.00 72.75 96 LEU A CA 1
ATOM 772 C C . LEU A 1 96 ? -3.011 6.624 -9.285 1.00 72.75 96 LEU A C 1
ATOM 774 O O . LEU A 1 96 ? -2.565 5.603 -9.858 1.00 72.75 96 LEU A O 1
#

Nearest PDB structures (foldseek):
  4hcs-assembly1_A  TM=8.781E-01  e=5.462E-05  Danio rerio
  8fru-assembly1_k  TM=5.658E-01  e=3.303E-01  Giardia duodenalis assemblage A
  8i9x-assembly1_Lk  TM=5.301E-01  e=1.041E+00  Thermochaetoides thermophila DSM 1495
  8bsj-assembly1_Ll  TM=5.426E-01  e=2.864E+00  Giardia duodenalis
  4v7e-assembly1_Ck  TM=4.374E-01  e=8.499E-01  Triticum aestivum

Organism: NCBI:txid144197

InterPro domains:
  IPR001811 Chemokine interleukin-8-like domain [PF00048] (29-86)
  IPR036048 Chemokine interleukin-8-like superfamily [SSF54117] (27-89)